Protein AF-A0A9Y2EZ87-F1 (afdb_monomer)

Sequence (64 aa):
MNTADQYPIAPGMWIRTEEDERLFFLRHSSTSHWGFFSETRHHKAREYKLPLAGLKPWQQEHRS

Solvent-accessible surface area (backbone atoms only — not comparable to full-atom values): 4038 Å² total; per-residue (Å²): 134,62,70,62,80,77,38,94,64,58,64,80,36,51,26,26,43,83,86,72,42,65,29,41,32,59,48,72,59,102,69,29,34,31,27,26,78,50,97,64,91,47,99,76,62,63,79,44,82,40,65,69,68,71,64,39,63,49,72,75,73,78,87,121

Foldseek 3Di:
DPVCVVAVDDQQFWKQAQVRATWRWHDDDPFWTWTFSDPDPDPPTDIDTHGPPRIHTPPPPPPD

pLDDT: mean 74.13, std 14.17, range [38.81, 89.44]

Secondary structure (DSSP, 8-state):
--HHHHSS--TT-EEE-TTS-EEEEEEE-SSEEEEES-SS--TTPPPEEEESSS-EE-------

Structure (mmCIF, N/CA/C/O backbone):
data_AF-A0A9Y2EZ87-F1
#
_entry.id   AF-A0A9Y2EZ87-F1
#
loop_
_atom_site.group_PDB
_atom_site.id
_atom_site.type_symbol
_atom_site.label_atom_id
_atom_site.label_alt_id
_atom_site.label_comp_id
_atom_site.label_asym_id
_atom_site.label_entity_id
_atom_site.label_seq_id
_atom_site.pdbx_PDB_ins_code
_atom_site.Cartn_x
_atom_site.Cartn_y
_atom_site.Cartn_z
_atom_site.occupancy
_atom_site.B_iso_or_equiv
_atom_site.auth_seq_id
_atom_site.auth_comp_id
_atom_site.auth_asym_id
_atom_site.auth_atom_id
_atom_site.pdbx_PDB_model_num
ATOM 1 N N . MET A 1 1 ? 8.119 -9.478 20.088 1.00 41.44 1 MET A N 1
ATOM 2 C CA . MET A 1 1 ? 6.838 -9.256 19.386 1.00 41.44 1 MET A CA 1
ATOM 3 C C . MET A 1 1 ? 7.174 -8.952 17.941 1.00 41.44 1 MET A C 1
ATOM 5 O O . MET A 1 1 ? 7.847 -7.958 17.702 1.00 41.44 1 MET A O 1
ATOM 9 N N . ASN A 1 2 ? 6.844 -9.852 17.016 1.00 49.16 2 ASN A N 1
ATOM 10 C CA . ASN A 1 2 ? 7.112 -9.647 15.598 1.00 49.16 2 ASN A CA 1
ATOM 11 C C . ASN A 1 2 ? 6.016 -8.725 15.055 1.00 49.16 2 ASN A C 1
ATOM 13 O O . ASN A 1 2 ? 4.837 -9.025 15.204 1.00 49.16 2 ASN A O 1
ATOM 17 N N . THR A 1 3 ? 6.369 -7.581 14.478 1.00 51.09 3 THR A N 1
ATOM 18 C CA . THR A 1 3 ? 5.380 -6.627 13.946 1.00 51.09 3 THR A CA 1
ATOM 19 C C . THR A 1 3 ? 4.527 -7.257 12.835 1.00 51.09 3 THR A C 1
ATOM 21 O O . THR A 1 3 ? 3.384 -6.855 12.636 1.00 51.09 3 THR A O 1
ATOM 24 N N . ALA A 1 4 ? 5.053 -8.305 12.187 1.00 51.72 4 ALA A N 1
ATOM 25 C CA . ALA A 1 4 ? 4.348 -9.158 11.233 1.00 51.72 4 ALA A CA 1
ATOM 26 C C . ALA A 1 4 ? 3.175 -9.957 11.842 1.00 51.72 4 ALA A C 1
ATOM 28 O O . ALA A 1 4 ? 2.258 -10.317 11.116 1.00 51.72 4 ALA A O 1
ATOM 29 N N . ASP A 1 5 ? 3.164 -10.204 13.158 1.00 54.00 5 ASP A N 1
ATOM 30 C CA . ASP A 1 5 ? 2.033 -10.851 13.843 1.00 54.00 5 ASP A CA 1
ATOM 31 C C . ASP A 1 5 ? 0.906 -9.855 14.189 1.00 54.00 5 ASP A C 1
ATOM 33 O O . ASP A 1 5 ? -0.213 -10.270 14.480 1.00 54.00 5 ASP A O 1
ATOM 37 N N . GLN A 1 6 ? 1.168 -8.538 14.168 1.00 58.28 6 GLN A N 1
ATOM 38 C CA . GLN A 1 6 ? 0.153 -7.503 14.437 1.00 58.28 6 GLN A CA 1
ATOM 39 C C . GLN A 1 6 ? -0.583 -7.024 13.183 1.00 58.28 6 GLN A C 1
ATOM 41 O O . GLN A 1 6 ? -1.687 -6.494 13.296 1.00 58.28 6 GLN A O 1
ATOM 46 N N . TYR A 1 7 ? -0.007 -7.222 11.997 1.00 59.84 7 TYR A N 1
ATOM 47 C CA . TYR A 1 7 ? -0.629 -6.848 10.734 1.00 59.84 7 TYR A CA 1
ATOM 48 C C . TYR A 1 7 ? -0.435 -7.974 9.711 1.00 59.84 7 TYR A C 1
ATOM 50 O O . TYR A 1 7 ? 0.707 -8.344 9.453 1.00 59.84 7 TYR A O 1
ATOM 58 N N . PRO A 1 8 ? -1.502 -8.497 9.074 1.00 72.88 8 PRO A N 1
ATOM 59 C CA . PRO A 1 8 ? -1.422 -9.604 8.112 1.00 72.88 8 PRO A CA 1
ATOM 60 C C . PRO A 1 8 ? -0.851 -9.167 6.745 1.00 72.88 8 PRO A C 1
ATOM 62 O O . PRO A 1 8 ? -1.340 -9.579 5.695 1.00 72.88 8 PRO A O 1
ATOM 65 N N . ILE A 1 9 ? 0.145 -8.280 6.737 1.00 75.44 9 ILE A N 1
ATOM 66 C CA . ILE A 1 9 ? 0.783 -7.726 5.542 1.00 75.44 9 ILE A CA 1
ATOM 67 C C . ILE A 1 9 ? 2.281 -8.022 5.578 1.00 75.44 9 ILE A C 1
ATOM 69 O O . ILE A 1 9 ? 2.999 -7.636 6.497 1.00 75.44 9 ILE A O 1
ATOM 73 N N . ALA A 1 10 ? 2.757 -8.708 4.544 1.00 81.88 10 ALA A N 1
ATOM 74 C CA . ALA A 1 10 ? 4.152 -9.088 4.376 1.00 81.88 10 ALA A CA 1
ATOM 75 C C . ALA A 1 10 ? 4.732 -8.469 3.095 1.00 81.88 10 ALA A C 1
ATOM 77 O O . ALA A 1 10 ? 3.993 -8.267 2.124 1.00 81.88 10 ALA A O 1
ATOM 78 N N . PRO A 1 11 ? 6.044 -8.167 3.061 1.00 85.12 11 PRO A N 1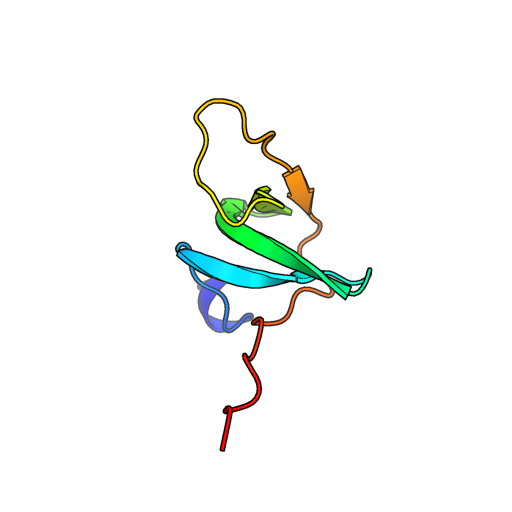
ATOM 79 C CA . PRO A 1 11 ? 6.741 -7.792 1.835 1.00 85.12 11 PRO A CA 1
ATOM 80 C C . PRO A 1 11 ? 6.339 -8.653 0.632 1.00 85.12 11 PRO A C 1
ATOM 82 O O . PRO A 1 11 ? 6.332 -9.877 0.716 1.00 85.12 11 PRO A O 1
ATOM 85 N N . GLY A 1 12 ? 6.028 -8.017 -0.495 1.00 84.56 12 GLY A N 1
ATOM 86 C CA . GLY A 1 12 ? 5.557 -8.677 -1.713 1.00 84.56 12 GLY A CA 1
ATOM 87 C C . GLY A 1 12 ? 4.036 -8.712 -1.879 1.00 84.56 12 GLY A C 1
ATOM 88 O O . GLY A 1 12 ? 3.556 -9.156 -2.920 1.00 84.56 12 GLY A O 1
ATOM 89 N N . MET A 1 13 ? 3.275 -8.236 -0.891 1.00 86.56 13 MET A N 1
ATOM 90 C CA . MET A 1 13 ? 1.817 -8.145 -0.970 1.00 86.56 13 MET A CA 1
ATOM 91 C C . MET A 1 13 ? 1.347 -6.789 -1.494 1.00 86.56 13 MET A C 1
ATOM 93 O O . MET A 1 13 ? 1.991 -5.758 -1.306 1.00 86.56 13 MET A O 1
ATOM 97 N N . TRP A 1 14 ? 0.165 -6.786 -2.099 1.00 86.81 14 TRP A N 1
ATOM 98 C CA . TRP A 1 14 ? -0.585 -5.562 -2.340 1.00 86.81 14 TRP A CA 1
ATOM 99 C C . TRP A 1 14 ? -1.365 -5.183 -1.087 1.00 86.81 14 TRP A C 1
ATOM 101 O O . TRP A 1 14 ? -2.003 -6.033 -0.464 1.00 86.81 14 TRP A O 1
ATOM 111 N N . ILE A 1 15 ? -1.320 -3.906 -0.727 1.00 86.19 15 ILE A N 1
ATOM 112 C CA . ILE A 1 15 ? -2.047 -3.345 0.409 1.00 86.19 15 ILE A CA 1
ATOM 113 C C . ILE A 1 15 ? -2.909 -2.16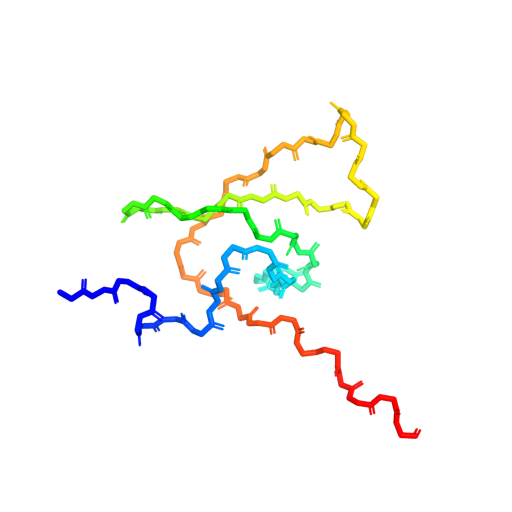9 -0.046 1.00 86.19 15 ILE A C 1
ATOM 115 O O . ILE A 1 15 ? -2.584 -1.492 -1.021 1.00 86.19 15 ILE A O 1
ATOM 119 N N . ARG A 1 16 ? -4.016 -1.960 0.661 1.00 85.94 16 ARG A N 1
ATOM 120 C CA . ARG A 1 16 ? -4.936 -0.835 0.514 1.00 85.94 16 ARG A CA 1
ATOM 121 C C . ARG A 1 16 ? -4.533 0.254 1.505 1.00 85.94 16 ARG A C 1
ATOM 123 O O . ARG A 1 16 ? -4.377 -0.042 2.695 1.00 85.94 16 ARG A O 1
ATOM 130 N N . THR A 1 17 ? -4.324 1.470 1.012 1.00 83.06 17 THR A N 1
ATOM 131 C CA . THR A 1 17 ? -4.076 2.658 1.842 1.00 83.06 17 THR A CA 1
ATOM 132 C C . THR A 1 17 ? -5.389 3.233 2.376 1.00 83.06 17 THR A C 1
ATOM 134 O O . THR A 1 17 ? -6.472 2.798 1.982 1.00 83.06 17 THR A O 1
ATOM 137 N N . GLU A 1 18 ? -5.310 4.215 3.278 1.00 82.50 18 GLU A N 1
ATOM 138 C CA . GLU A 1 18 ? -6.497 4.929 3.775 1.00 82.50 18 GLU A CA 1
ATOM 139 C C . GLU A 1 18 ? -7.230 5.700 2.666 1.00 82.50 18 GLU A C 1
ATOM 141 O O . GLU A 1 18 ? -8.444 5.867 2.740 1.00 82.50 18 GLU A O 1
ATOM 146 N N . GLU A 1 19 ? -6.513 6.103 1.614 1.00 82.88 19 GLU A N 1
ATOM 147 C CA . GLU A 1 19 ? -7.057 6.789 0.433 1.00 82.88 19 GLU A CA 1
ATOM 148 C C . GLU A 1 19 ? -7.641 5.821 -0.612 1.00 82.88 19 GLU A C 1
ATOM 150 O O . GLU A 1 19 ? -7.939 6.224 -1.731 1.00 82.88 19 GLU A O 1
ATOM 155 N N . ASP A 1 20 ? -7.821 4.543 -0.259 1.00 80.81 20 ASP A N 1
ATOM 156 C CA . ASP A 1 20 ? -8.301 3.493 -1.165 1.00 80.81 20 ASP A CA 1
ATOM 157 C C . ASP A 1 20 ? -7.364 3.197 -2.354 1.00 80.81 20 ASP A C 1
ATOM 159 O O . ASP A 1 20 ? -7.753 2.653 -3.388 1.00 80.81 20 ASP A O 1
ATOM 163 N N . GLU A 1 21 ? -6.084 3.526 -2.212 1.00 84.50 21 GLU A N 1
ATOM 164 C CA . GLU A 1 21 ? -5.095 3.275 -3.253 1.00 84.50 21 GLU A CA 1
ATOM 165 C C . GLU A 1 21 ? -4.384 1.938 -3.035 1.00 84.50 21 GLU A C 1
ATOM 167 O O . GLU A 1 21 ? -4.204 1.464 -1.906 1.00 84.50 21 GLU A O 1
ATOM 172 N N . ARG A 1 22 ? -3.927 1.323 -4.132 1.00 87.06 22 ARG A N 1
ATOM 173 C CA . ARG A 1 22 ? -3.187 0.059 -4.090 1.00 87.06 22 ARG A CA 1
ATOM 174 C C . ARG A 1 22 ? -1.680 0.308 -4.076 1.00 87.06 22 ARG A C 1
ATOM 176 O O . ARG A 1 22 ? -1.115 0.790 -5.055 1.00 87.06 22 ARG A O 1
ATOM 183 N N . LEU A 1 23 ? -1.010 -0.102 -3.002 1.00 87.44 23 LEU A N 1
ATOM 184 C CA . LEU A 1 23 ? 0.444 -0.014 -2.855 1.00 87.44 23 LEU A CA 1
ATOM 185 C C . LEU A 1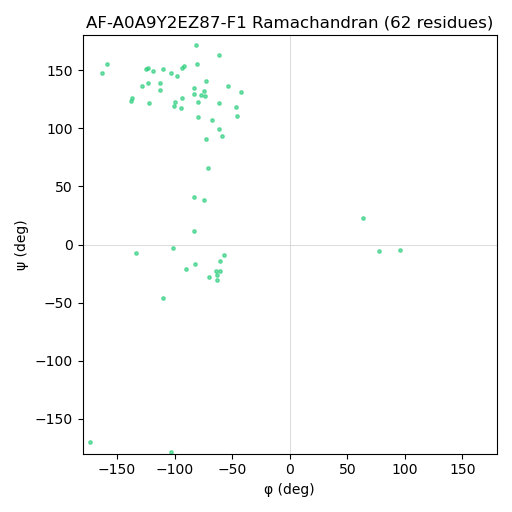 23 ? 1.074 -1.411 -2.828 1.00 87.44 23 LEU A C 1
ATOM 187 O O . LEU A 1 23 ? 0.618 -2.295 -2.104 1.00 87.44 23 LEU A O 1
ATOM 191 N N . PHE A 1 24 ? 2.147 -1.619 -3.589 1.00 87.62 24 PHE A N 1
ATOM 192 C CA . PHE A 1 24 ? 2.968 -2.822 -3.497 1.00 87.62 24 PHE A CA 1
ATOM 193 C C . PHE A 1 24 ? 3.905 -2.699 -2.305 1.00 87.62 24 PHE A C 1
ATOM 195 O O . PHE A 1 24 ? 4.835 -1.890 -2.326 1.00 87.62 24 PHE A O 1
ATOM 202 N N . PHE A 1 25 ? 3.668 -3.487 -1.267 1.00 87.06 25 PHE A N 1
ATOM 203 C CA . PHE A 1 25 ? 4.423 -3.426 -0.031 1.00 87.06 25 PHE A CA 1
ATOM 204 C C . PHE A 1 25 ? 5.791 -4.108 -0.176 1.00 87.06 25 PHE A C 1
ATOM 206 O O . PHE A 1 25 ? 5.887 -5.248 -0.620 1.00 87.06 25 PHE A O 1
ATOM 213 N N . LEU A 1 26 ? 6.869 -3.419 0.202 1.00 86.81 26 LEU A N 1
ATOM 214 C CA . LEU A 1 26 ? 8.248 -3.910 0.067 1.00 86.81 26 LEU A CA 1
ATOM 215 C C . LEU A 1 26 ? 8.900 -4.246 1.397 1.00 86.81 26 LEU A C 1
ATOM 217 O O . LEU A 1 26 ? 9.615 -5.234 1.497 1.00 86.81 26 LEU A O 1
ATOM 221 N N . ARG A 1 27 ? 8.764 -3.359 2.382 1.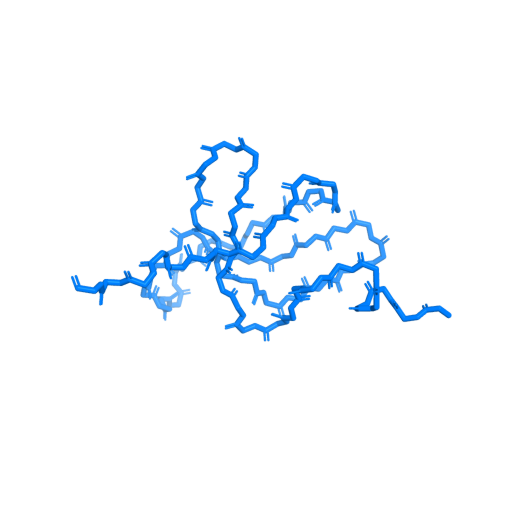00 86.31 27 ARG A N 1
ATOM 222 C CA . ARG A 1 27 ? 9.409 -3.494 3.689 1.00 86.31 27 ARG A CA 1
ATOM 223 C C . ARG A 1 27 ? 8.748 -2.573 4.696 1.00 86.31 27 ARG A C 1
ATOM 225 O O . ARG A 1 27 ? 8.332 -1.469 4.349 1.00 86.31 27 ARG A O 1
ATOM 232 N N . HIS A 1 28 ? 8.707 -2.998 5.949 1.00 81.31 28 HIS A N 1
ATOM 233 C CA . HIS A 1 28 ? 8.364 -2.132 7.070 1.00 81.31 28 HIS A CA 1
ATOM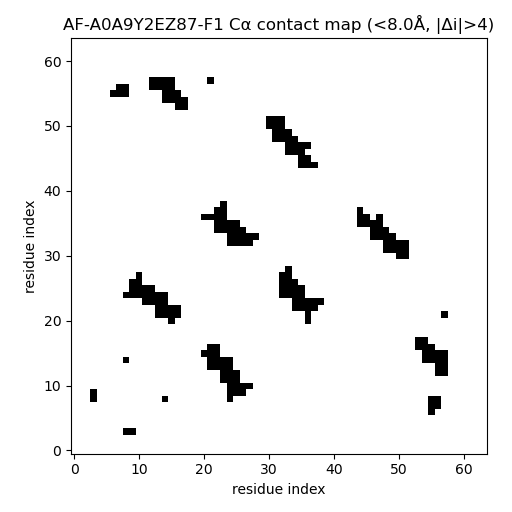 234 C C . HIS A 1 28 ? 9.635 -1.739 7.830 1.00 81.31 28 HIS A C 1
ATOM 236 O O . HIS A 1 28 ? 10.594 -2.505 7.918 1.00 81.31 28 HIS A O 1
ATOM 242 N N . SER A 1 29 ? 9.639 -0.534 8.384 1.00 79.56 29 SER A N 1
ATOM 243 C 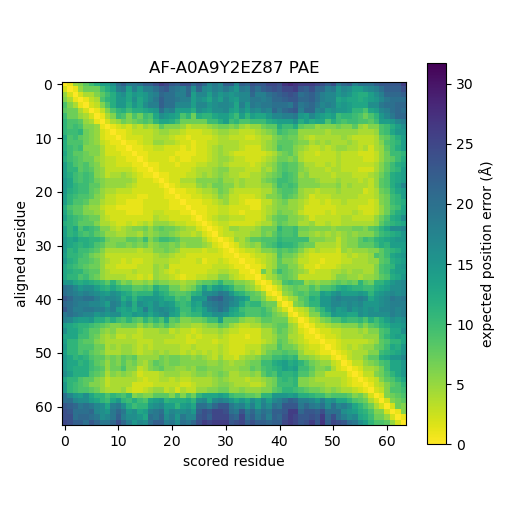CA . SER A 1 29 ? 10.517 -0.143 9.481 1.00 79.56 29 SER A CA 1
ATOM 244 C C . SER A 1 29 ? 9.719 -0.137 10.785 1.00 79.56 29 SER A C 1
ATOM 246 O O . SER A 1 29 ? 8.519 -0.406 10.799 1.00 79.56 29 SER A O 1
ATOM 248 N N . SER A 1 30 ? 10.364 0.227 11.891 1.00 77.56 30 SER A N 1
ATOM 249 C CA . SER A 1 30 ? 9.709 0.370 13.195 1.00 77.56 30 SER A CA 1
ATOM 250 C C . SER A 1 30 ? 8.589 1.419 13.222 1.00 77.56 30 SER A C 1
ATOM 252 O O . SER A 1 30 ? 7.834 1.462 14.184 1.00 77.56 30 SER A O 1
ATOM 254 N N . THR A 1 31 ? 8.497 2.292 12.211 1.00 79.12 31 THR A N 1
ATOM 255 C CA . THR A 1 31 ? 7.572 3.438 1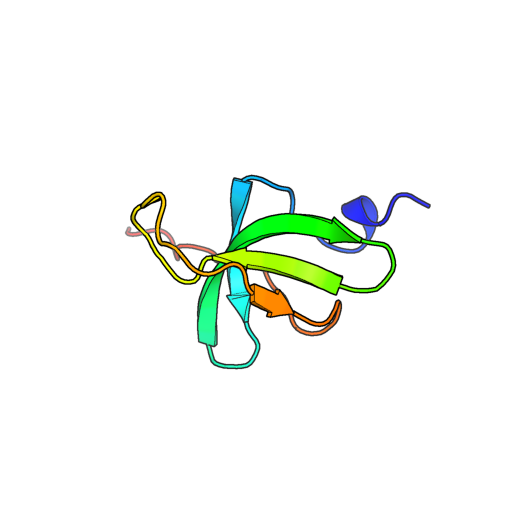2.200 1.00 79.12 31 THR A CA 1
ATOM 256 C C . THR A 1 31 ? 6.800 3.612 10.898 1.00 79.12 31 THR A C 1
ATOM 258 O O . THR A 1 31 ? 5.939 4.491 10.822 1.00 79.12 31 THR A O 1
ATOM 261 N N . SER A 1 32 ? 7.097 2.852 9.840 1.00 82.88 32 SER A N 1
ATOM 262 C CA . SER A 1 32 ? 6.491 3.087 8.523 1.00 82.88 32 SER A CA 1
ATOM 263 C C . SER A 1 32 ? 6.544 1.875 7.607 1.00 82.88 32 SER A C 1
ATOM 265 O O . SER A 1 32 ? 7.455 1.056 7.695 1.00 82.88 32 SER A O 1
ATOM 267 N N . HIS A 1 33 ? 5.614 1.822 6.662 1.00 85.44 33 HIS A N 1
ATOM 268 C CA . HIS A 1 33 ? 5.623 0.890 5.541 1.00 85.44 33 HIS A CA 1
ATOM 269 C C . HIS A 1 33 ? 6.187 1.573 4.296 1.00 85.44 33 HIS A C 1
ATOM 271 O O . HIS A 1 33 ? 5.981 2.766 4.088 1.00 85.44 33 HIS A O 1
ATOM 277 N N . TRP A 1 34 ? 6.903 0.821 3.467 1.00 87.62 34 TRP A N 1
ATOM 278 C CA . TRP A 1 34 ? 7.489 1.315 2.224 1.00 87.62 34 TRP A CA 1
ATOM 279 C C . TRP A 1 34 ? 6.999 0.488 1.044 1.00 87.62 34 TRP A C 1
ATOM 281 O O . TRP A 1 34 ? 6.916 -0.741 1.143 1.00 87.62 34 TRP A O 1
ATOM 291 N N . GLY A 1 35 ? 6.695 1.149 -0.071 1.00 89.44 35 GLY A N 1
ATOM 292 C CA . GLY A 1 35 ? 6.178 0.482 -1.261 1.00 89.44 35 GLY A CA 1
ATOM 293 C C . GLY A 1 35 ? 6.043 1.374 -2.491 1.00 89.44 35 GLY A C 1
ATOM 294 O O . GLY A 1 35 ? 6.522 2.505 -2.498 1.00 89.44 35 GLY A O 1
ATOM 295 N N . PHE A 1 36 ? 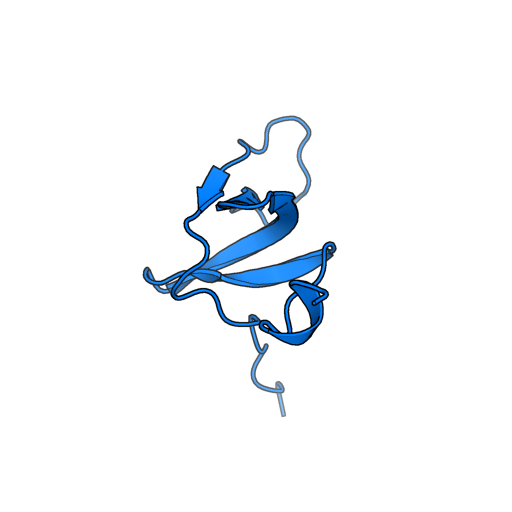5.378 0.866 -3.530 1.00 88.00 36 PHE A N 1
ATOM 296 C CA . PHE A 1 36 ? 5.152 1.578 -4.796 1.00 88.00 36 PHE A CA 1
ATOM 297 C C . PHE A 1 36 ? 3.670 1.565 -5.197 1.00 88.00 36 PHE A C 1
ATOM 299 O O . PHE A 1 36 ? 3.049 0.506 -5.188 1.00 88.00 36 PHE A O 1
ATOM 306 N N . PHE A 1 37 ? 3.123 2.697 -5.647 1.00 83.56 37 PHE A N 1
ATOM 307 C CA . PHE A 1 37 ? 1.777 2.793 -6.246 1.00 83.56 37 PHE A CA 1
ATOM 308 C C . PHE A 1 37 ? 1.772 2.423 -7.739 1.00 83.56 37 PHE A C 1
ATOM 310 O O . PHE A 1 37 ? 1.190 3.114 -8.569 1.00 83.56 37 PHE A O 1
ATOM 317 N N . SER A 1 38 ? 2.509 1.384 -8.134 1.00 73.62 38 SER A N 1
ATOM 318 C CA . SER A 1 38 ? 2.639 1.018 -9.547 1.00 73.62 38 SER A CA 1
ATOM 319 C C . SER A 1 38 ? 2.561 -0.485 -9.728 1.00 73.62 38 SER A C 1
ATOM 321 O O . SER A 1 38 ? 3.346 -1.215 -9.126 1.00 73.62 38 SER A O 1
ATOM 323 N N . GLU A 1 39 ? 1.620 -0.937 -10.562 1.00 65.50 39 GLU A N 1
ATOM 324 C CA . GLU A 1 39 ? 1.435 -2.352 -10.917 1.00 65.50 39 GLU A CA 1
ATOM 325 C C . GLU A 1 39 ? 2.638 -2.937 -11.654 1.00 65.50 39 GLU A C 1
ATOM 327 O O . GLU A 1 39 ? 2.953 -4.119 -11.516 1.00 65.50 39 GLU A O 1
ATOM 332 N N . THR A 1 40 ? 3.342 -2.094 -12.403 1.00 59.78 40 THR A N 1
ATOM 333 C CA . THR A 1 40 ? 4.565 -2.445 -13.102 1.00 59.78 40 THR A CA 1
ATOM 334 C C . THR A 1 40 ? 5.766 -1.969 -12.304 1.00 59.78 40 THR A C 1
ATOM 336 O O . THR A 1 40 ? 5.949 -0.785 -12.025 1.00 59.78 40 THR A O 1
ATOM 339 N N . ARG A 1 41 ? 6.640 -2.918 -11.960 1.00 55.69 41 ARG A N 1
ATOM 340 C CA . ARG A 1 41 ? 7.910 -2.680 -11.267 1.00 55.69 41 ARG A CA 1
ATOM 341 C C . ARG A 1 41 ? 8.902 -1.987 -12.211 1.00 55.69 41 ARG A C 1
ATOM 343 O O . ARG A 1 41 ? 9.902 -2.563 -12.624 1.00 55.69 41 ARG A O 1
ATOM 350 N N . HIS A 1 42 ? 8.605 -0.756 -12.611 1.00 60.72 42 HIS A N 1
ATOM 351 C CA . HIS A 1 42 ? 9.531 0.060 -13.375 1.00 60.72 42 HIS A CA 1
ATOM 352 C C . HIS A 1 42 ? 10.649 0.520 -12.446 1.00 60.72 42 HIS A C 1
ATOM 354 O O . HIS A 1 42 ? 10.404 0.953 -11.325 1.00 60.72 42 HIS A O 1
ATOM 360 N N . HIS A 1 43 ? 11.879 0.539 -12.947 1.00 59.81 43 HIS A N 1
ATOM 361 C CA . HIS A 1 43 ? 13.051 1.113 -12.266 1.00 59.81 43 HIS A CA 1
ATOM 362 C C . HIS A 1 43 ? 12.869 2.603 -11.888 1.00 59.81 43 HIS A C 1
ATOM 364 O O . HIS A 1 43 ? 13.698 3.173 -11.189 1.00 59.81 43 HIS A O 1
ATOM 370 N N . LYS A 1 44 ? 11.791 3.235 -12.377 1.00 62.72 44 LYS A N 1
ATOM 371 C CA . LYS A 1 44 ? 11.368 4.614 -12.105 1.00 62.72 44 LYS A CA 1
ATOM 372 C C . LYS A 1 44 ? 10.221 4.732 -11.094 1.00 62.72 44 LYS A C 1
ATOM 374 O O . LYS A 1 44 ? 9.806 5.852 -10.808 1.00 62.72 44 LYS A O 1
ATOM 379 N N . ALA A 1 45 ? 9.663 3.625 -10.599 1.00 70.25 45 ALA A N 1
ATOM 380 C CA . ALA A 1 45 ? 8.586 3.684 -9.619 1.00 70.25 45 ALA A CA 1
ATOM 381 C C . ALA A 1 45 ? 9.106 4.378 -8.352 1.00 70.25 45 ALA A C 1
ATOM 383 O O . ALA A 1 45 ? 10.112 3.969 -7.772 1.00 70.25 45 ALA A O 1
ATOM 384 N N . ARG A 1 46 ? 8.452 5.474 -7.959 1.00 81.12 46 ARG A N 1
ATOM 385 C CA . ARG A 1 46 ? 8.833 6.251 -6.778 1.00 81.12 46 ARG A CA 1
ATOM 386 C C . ARG A 1 46 ? 8.444 5.475 -5.529 1.00 81.12 46 ARG A C 1
ATOM 388 O O . ARG A 1 46 ? 7.300 5.052 -5.420 1.00 81.12 46 ARG A O 1
ATOM 395 N N . GLU A 1 47 ? 9.386 5.278 -4.613 1.00 86.00 47 GLU A N 1
ATOM 396 C CA . GLU A 1 47 ? 9.099 4.634 -3.331 1.00 86.00 47 GLU A CA 1
ATOM 397 C C . GLU A 1 47 ? 8.337 5.606 -2.422 1.00 86.00 47 GLU A C 1
ATOM 399 O O . GLU A 1 47 ? 8.729 6.767 -2.272 1.00 86.00 47 GLU A O 1
ATOM 404 N N . TYR A 1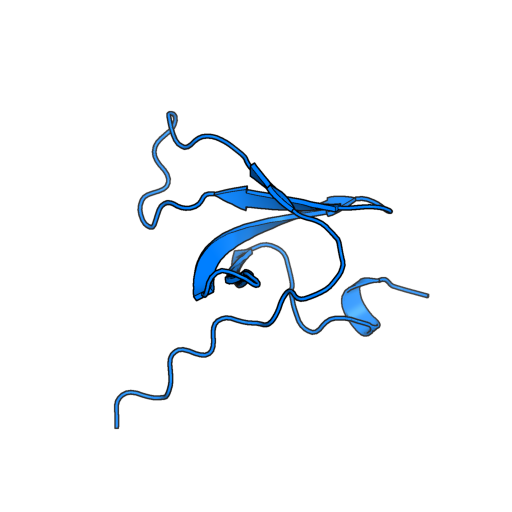 48 ? 7.250 5.130 -1.823 1.00 85.50 48 TYR A N 1
ATOM 405 C CA . TYR A 1 48 ? 6.406 5.884 -0.906 1.00 85.50 48 TYR A CA 1
ATOM 406 C C . TYR A 1 48 ? 6.511 5.309 0.497 1.00 85.50 48 TYR A C 1
ATOM 408 O O . TYR A 1 48 ? 6.517 4.092 0.691 1.00 85.50 48 TYR A O 1
ATOM 416 N N . LYS A 1 49 ? 6.574 6.217 1.469 1.00 88.00 49 LYS A N 1
ATOM 417 C CA . LYS A 1 49 ? 6.561 5.924 2.897 1.00 88.00 49 LYS A CA 1
ATOM 418 C C . LYS A 1 49 ? 5.154 6.175 3.425 1.00 88.00 49 LYS A C 1
ATOM 420 O O . LYS A 1 49 ? 4.686 7.308 3.373 1.00 88.00 49 LYS A O 1
ATOM 425 N N . LEU A 1 50 ? 4.521 5.141 3.961 1.00 83.75 50 LEU A N 1
ATOM 426 C CA . LEU A 1 50 ? 3.210 5.210 4.597 1.00 83.75 50 LEU A CA 1
ATOM 427 C C . LEU A 1 50 ? 3.314 5.002 6.112 1.00 83.75 50 LEU A C 1
ATOM 429 O O . LEU A 1 50 ? 4.221 4.301 6.578 1.00 83.75 50 LEU A O 1
ATOM 433 N N . PRO A 1 51 ? 2.395 5.588 6.898 1.00 82.38 51 PRO A N 1
ATOM 434 C CA . PRO A 1 51 ? 2.294 5.309 8.326 1.00 82.38 51 PRO A CA 1
ATOM 435 C C . PRO A 1 51 ? 1.985 3.825 8.597 1.00 82.38 51 PRO A C 1
ATOM 437 O O . PRO A 1 51 ? 1.582 3.071 7.711 1.00 82.38 51 PRO A O 1
ATOM 440 N N . LEU A 1 52 ? 2.212 3.376 9.837 1.00 73.56 52 LEU A N 1
ATOM 441 C CA . LEU A 1 52 ? 1.887 1.996 10.228 1.00 73.56 52 LEU A CA 1
ATOM 442 C C . LEU A 1 52 ? 0.378 1.733 10.315 1.00 73.56 52 LEU A C 1
ATOM 444 O O . LEU A 1 52 ? -0.057 0.601 10.134 1.00 73.56 52 LEU A O 1
ATOM 448 N N . ALA A 1 53 ? -0.401 2.772 10.605 1.00 75.00 53 ALA A N 1
ATOM 449 C CA . ALA A 1 53 ? -1.837 2.677 10.803 1.00 75.00 53 ALA A CA 1
ATOM 450 C C . ALA A 1 53 ? -2.603 2.638 9.473 1.00 75.00 53 ALA A C 1
ATOM 452 O O . ALA A 1 53 ? -2.125 3.121 8.450 1.00 75.00 53 ALA A O 1
ATOM 453 N N . GLY A 1 54 ? -3.804 2.059 9.511 1.00 72.31 54 GLY A N 1
ATOM 454 C CA . GLY A 1 54 ? -4.774 2.151 8.416 1.00 72.31 54 GLY A CA 1
ATOM 455 C C . GLY A 1 54 ? -4.505 1.249 7.209 1.00 72.31 54 GLY A C 1
ATOM 456 O O . GLY A 1 54 ? -5.359 1.151 6.332 1.00 72.31 54 GLY A O 1
ATOM 457 N N . LEU A 1 55 ? -3.373 0.538 7.165 1.00 76.69 55 LEU A N 1
ATOM 458 C CA . LEU A 1 55 ? -3.045 -0.349 6.049 1.00 76.69 55 LEU A CA 1
ATOM 459 C C . LEU A 1 55 ? -3.713 -1.715 6.203 1.00 76.69 55 LEU A C 1
ATOM 461 O O . LEU A 1 55 ? -3.591 -2.380 7.233 1.00 76.69 55 LEU A O 1
ATOM 465 N N . LYS A 1 56 ? -4.398 -2.153 5.146 1.00 80.75 56 LYS A N 1
ATOM 466 C CA . LYS A 1 56 ? -5.048 -3.468 5.073 1.00 80.75 56 LYS A CA 1
ATOM 467 C C . LYS A 1 56 ? -4.522 -4.243 3.868 1.00 80.75 56 LYS A C 1
ATOM 469 O O . LYS A 1 56 ? -4.152 -3.619 2.876 1.00 80.75 56 LYS A O 1
ATOM 474 N N . PRO A 1 57 ? -4.498 -5.585 3.894 1.00 83.44 57 PRO A N 1
ATOM 475 C CA . PRO A 1 57 ? -4.253 -6.362 2.685 1.00 83.44 57 PRO A CA 1
ATOM 476 C C . PRO A 1 57 ? -5.226 -5.942 1.579 1.00 83.44 57 PRO A C 1
ATOM 478 O O . PRO A 1 57 ? -6.423 -5.785 1.832 1.00 83.44 57 PRO A O 1
ATOM 481 N N . TRP A 1 58 ? -4.727 -5.776 0.355 1.00 80.62 58 TRP A N 1
ATOM 482 C CA . TRP A 1 58 ? -5.590 -5.637 -0.810 1.00 80.62 58 TRP A CA 1
ATOM 483 C C . TRP A 1 58 ? -6.183 -7.013 -1.096 1.00 80.62 58 TRP A C 1
ATOM 485 O O . TRP A 1 58 ? -5.585 -7.836 -1.792 1.00 80.62 58 TRP A O 1
ATOM 495 N N . GLN A 1 59 ? -7.341 -7.295 -0.507 1.00 71.94 59 GLN A N 1
ATOM 496 C CA . GLN A 1 59 ? -8.138 -8.429 -0.938 1.00 71.94 59 GLN A CA 1
ATOM 497 C C . GLN A 1 59 ? -8.637 -8.094 -2.342 1.00 71.94 59 GLN A C 1
ATOM 499 O O . GLN A 1 59 ? -9.496 -7.233 -2.512 1.00 71.94 59 GLN A O 1
ATOM 504 N N . GLN A 1 60 ? -8.067 -8.747 -3.359 1.00 57.38 60 GLN A N 1
ATOM 505 C CA . GLN A 1 60 ? -8.813 -8.935 -4.595 1.00 57.38 60 GLN A CA 1
ATOM 506 C C . GLN A 1 60 ? -10.030 -9.750 -4.181 1.00 57.38 60 GLN A C 1
ATOM 508 O O . GLN A 1 60 ? -9.912 -10.948 -3.930 1.00 57.38 60 GLN A O 1
ATOM 513 N N . GLU A 1 61 ? -11.161 -9.072 -3.994 1.00 50.06 61 GLU A N 1
ATOM 514 C CA . GLU A 1 61 ? -12.448 -9.729 -3.853 1.00 50.06 61 GLU A CA 1
ATOM 515 C C . GLU A 1 61 ? -12.511 -10.768 -4.970 1.00 50.06 61 GLU A C 1
ATOM 517 O O . GLU A 1 61 ? -12.292 -10.446 -6.142 1.00 50.06 61 GLU A O 1
ATOM 522 N N . HIS A 1 62 ? -12.624 -12.033 -4.566 1.00 43.09 62 HIS A N 1
ATOM 523 C CA . HIS A 1 62 ? -12.622 -13.177 -5.457 1.00 43.09 62 HIS A CA 1
ATOM 524 C C . HIS A 1 62 ? -13.559 -12.881 -6.627 1.00 43.09 62 HIS A C 1
ATOM 526 O O . HIS A 1 62 ? -14.777 -12.835 -6.458 1.00 43.09 62 HIS A O 1
ATOM 532 N N . ARG A 1 63 ? -12.972 -12.693 -7.811 1.00 44.31 63 ARG A N 1
ATOM 533 C CA . ARG A 1 63 ? -13.671 -12.766 -9.088 1.00 44.31 63 ARG A CA 1
ATOM 534 C C . ARG A 1 63 ? -14.270 -14.169 -9.165 1.00 44.31 63 ARG A C 1
ATOM 536 O O . ARG A 1 63 ? -13.565 -15.119 -9.500 1.00 44.31 63 ARG A O 1
ATOM 543 N N . SER A 1 64 ? -15.520 -14.277 -8.728 1.00 38.81 64 SER A N 1
ATOM 544 C CA . SER A 1 64 ? -16.387 -15.435 -8.932 1.00 38.81 64 SER A CA 1
ATOM 545 C C . SER A 1 64 ? -17.075 -15.289 -10.280 1.00 38.81 64 SER A C 1
ATOM 547 O O . SER A 1 64 ? -17.376 -14.130 -10.650 1.00 38.81 64 SER A O 1
#

Radius of gyration: 11.84 Å; Cα contacts (8 Å, |Δi|>4): 103; chains: 1; bounding box: 29×22×33 Å

Mean predicted aligned error: 8.31 Å

Nearest PDB structures (foldseek):
  5xy3-assembly1_T  TM=6.598E-01  e=9.571E-01  Trichomonas vaginalis
  6xiq-assembly1_T  TM=6.568E-01  e=1.300E+00  Saccharomyces cerevisiae
  8i9p-assembly1_LT  TM=6.311E-01  e=6.232E-01  Thermochaetoides thermophila DSM 1495
  8fnj-assembly1_B  TM=6.519E-01  e=1.082E+00  Homo sapiens
  7pik-assembly1_C  TM=5.663E-01  e=2.552E+00  Escherichia coli